Protein AF-A0A954QDL0-F1 (afdb_monomer_lite)

Foldseek 3Di:
DCCQQPPAQDVVLVRDGNVCVVVVVSVVVVVVVVVVVVVVVVVVVVVVVVVVVVD

Radius of gyration: 17.2 Å; chains: 1; bounding box: 41×17×41 Å

pLDDT: mean 93.27, std 8.55, range [55.16, 98.31]

Sequence (55 aa):
MQHYNEVRLHSALGYVTPADKLHGREQEIFRARDRKLEEARARRQAARAAQATVA

Structure (mmCIF, N/CA/C/O backbone):
data_AF-A0A954QDL0-F1
#
_entry.id   AF-A0A954QDL0-F1
#
loop_
_atom_site.group_PDB
_atom_site.id
_atom_site.type_symbol
_atom_site.label_atom_id
_atom_site.label_alt_id
_atom_site.label_comp_id
_atom_site.label_asym_id
_atom_site.label_entity_id
_atom_site.label_seq_id
_atom_site.pdbx_PDB_ins_code
_atom_site.Cartn_x
_atom_site.Cartn_y
_atom_site.Cartn_z
_atom_site.occupancy
_atom_site.B_iso_or_equiv
_atom_site.auth_seq_id
_atom_site.auth_comp_id
_atom_site.auth_asym_id
_atom_site.auth_atom_id
_atom_site.pdbx_PDB_model_num
ATOM 1 N N . MET A 1 1 ? 19.493 6.100 -11.803 1.00 67.44 1 MET A N 1
ATOM 2 C CA . MET A 1 1 ? 18.634 5.085 -12.458 1.00 67.44 1 MET A CA 1
ATOM 3 C C . MET A 1 1 ? 17.875 4.224 -11.452 1.00 67.44 1 MET A C 1
ATOM 5 O O . MET A 1 1 ? 16.657 4.196 -11.543 1.00 67.44 1 MET A O 1
ATOM 9 N N . GLN A 1 2 ? 18.535 3.613 -10.458 1.00 84.62 2 GLN A N 1
ATOM 10 C CA . GLN A 1 2 ? 17.894 2.713 -9.473 1.00 84.62 2 GLN A CA 1
ATOM 11 C C . GLN A 1 2 ? 16.635 3.300 -8.803 1.00 84.62 2 GLN A C 1
ATOM 13 O O . GLN A 1 2 ? 15.596 2.650 -8.774 1.00 84.62 2 GLN A O 1
ATOM 18 N N . HIS A 1 3 ? 16.671 4.572 -8.387 1.00 86.75 3 HIS A N 1
ATOM 19 C CA . HIS A 1 3 ? 15.529 5.229 -7.736 1.00 86.75 3 HIS A CA 1
ATOM 20 C C . HIS A 1 3 ? 14.230 5.210 -8.568 1.00 86.75 3 HIS A C 1
ATOM 22 O O . HIS A 1 3 ? 13.145 5.002 -8.028 1.00 86.75 3 HIS A O 1
ATOM 28 N N . TYR A 1 4 ? 14.325 5.395 -9.888 1.00 88.31 4 TYR A N 1
ATOM 29 C CA . TYR A 1 4 ? 13.144 5.412 -10.756 1.00 88.31 4 TYR A CA 1
ATOM 30 C C . TYR A 1 4 ? 12.524 4.027 -10.932 1.00 88.31 4 TYR A C 1
ATOM 32 O O . TYR A 1 4 ? 11.313 3.942 -11.114 1.00 88.31 4 TYR A O 1
ATOM 40 N N . ASN A 1 5 ? 13.335 2.971 -10.856 1.00 90.56 5 ASN A N 1
ATOM 41 C CA . ASN A 1 5 ? 12.887 1.602 -11.079 1.00 90.56 5 ASN A CA 1
ATOM 42 C C . ASN A 1 5 ? 12.377 0.948 -9.796 1.00 90.56 5 ASN A C 1
ATOM 44 O O . ASN A 1 5 ? 11.363 0.260 -9.829 1.00 90.56 5 ASN A O 1
ATOM 48 N N . GLU A 1 6 ? 13.070 1.164 -8.680 1.00 92.44 6 GLU A N 1
ATOM 49 C CA . GLU A 1 6 ? 12.878 0.375 -7.458 1.00 92.44 6 GLU A CA 1
ATOM 50 C C . GLU A 1 6 ? 12.163 1.139 -6.344 1.00 92.44 6 GLU A C 1
ATOM 52 O O . GLU A 1 6 ? 11.610 0.522 -5.442 1.00 92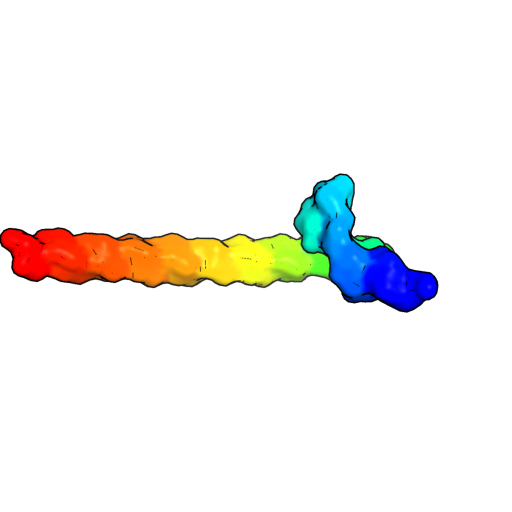.44 6 GLU A O 1
ATOM 57 N N . VAL A 1 7 ? 12.162 2.476 -6.384 1.00 92.44 7 VAL A N 1
ATOM 58 C CA . VAL A 1 7 ? 11.660 3.295 -5.265 1.00 92.44 7 VAL A CA 1
ATOM 59 C C . VAL A 1 7 ? 10.420 4.090 -5.654 1.00 92.44 7 VAL A C 1
ATOM 61 O O . VAL A 1 7 ? 9.455 4.167 -4.894 1.00 92.44 7 VAL A O 1
ATOM 64 N N . ARG A 1 8 ? 10.416 4.699 -6.844 1.00 94.06 8 ARG A N 1
ATOM 65 C CA . ARG A 1 8 ? 9.308 5.551 -7.281 1.00 94.06 8 ARG A CA 1
ATOM 66 C C . ARG A 1 8 ? 8.046 4.727 -7.547 1.00 94.06 8 ARG A C 1
ATOM 68 O O . ARG A 1 8 ? 8.009 3.897 -8.449 1.00 94.06 8 ARG A O 1
ATOM 75 N N . LEU A 1 9 ? 6.968 5.053 -6.838 1.00 94.81 9 LEU A N 1
ATOM 76 C CA . LEU A 1 9 ? 5.632 4.541 -7.140 1.00 94.81 9 LEU A CA 1
ATOM 77 C C . LEU A 1 9 ? 5.030 5.307 -8.323 1.00 94.81 9 LEU A C 1
ATOM 79 O O . LEU A 1 9 ? 5.054 6.540 -8.348 1.00 94.81 9 LEU A O 1
ATOM 83 N N . H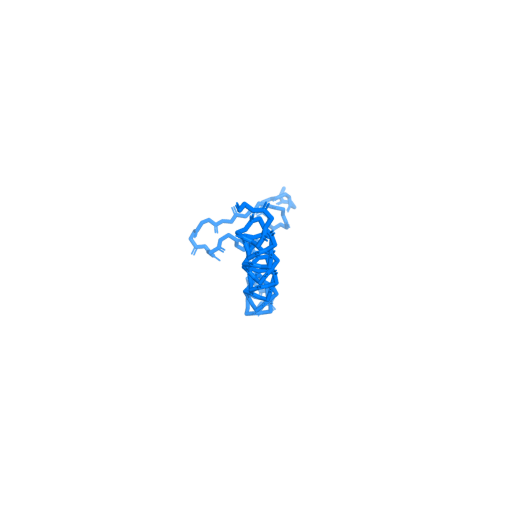IS A 1 10 ? 4.478 4.587 -9.300 1.00 94.19 10 HIS A N 1
ATOM 84 C CA . HIS A 1 10 ? 3.906 5.198 -10.499 1.00 94.19 10 HIS A CA 1
ATOM 85 C C . HIS A 1 10 ? 2.381 5.064 -10.537 1.00 94.19 10 HIS A C 1
ATOM 87 O O . HIS A 1 10 ? 1.852 3.958 -10.448 1.00 94.19 10 HIS A O 1
ATOM 93 N N . SER A 1 11 ? 1.663 6.179 -10.700 1.00 95.38 11 SER A N 1
ATOM 94 C CA . SER A 1 11 ? 0.192 6.199 -10.694 1.00 95.38 11 SER A CA 1
ATOM 95 C C . SER A 1 11 ? -0.414 5.361 -11.821 1.00 95.38 11 SER A C 1
ATOM 97 O O . SER A 1 11 ? -1.350 4.609 -11.565 1.00 95.38 11 SER A O 1
ATOM 99 N N . ALA A 1 12 ? 0.165 5.388 -13.028 1.00 94.94 12 ALA A N 1
ATOM 100 C CA . ALA A 1 12 ? -0.304 4.5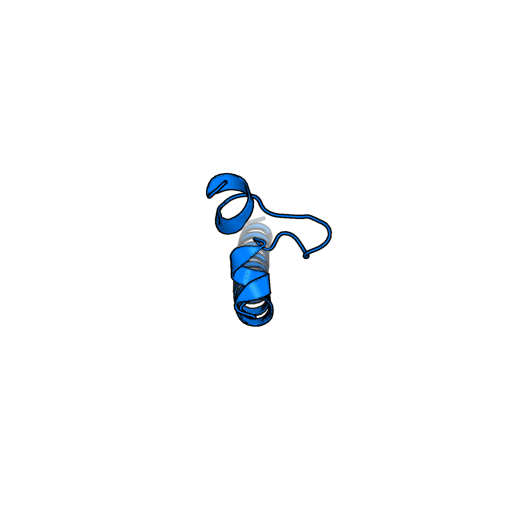57 -14.142 1.00 94.94 12 ALA A CA 1
ATOM 101 C C . ALA A 1 12 ? -0.074 3.046 -13.922 1.00 94.94 12 ALA A C 1
ATOM 103 O O . ALA A 1 12 ? -0.696 2.233 -14.595 1.00 94.94 12 ALA A O 1
ATOM 104 N N . LEU A 1 13 ? 0.778 2.662 -12.959 1.00 94.06 13 LEU A N 1
ATOM 105 C CA . LEU A 1 13 ? 0.974 1.270 -12.527 1.00 94.06 13 LEU A CA 1
ATOM 106 C C . LEU A 1 13 ? 0.181 0.929 -11.252 1.00 94.06 13 LEU A C 1
ATOM 108 O O . LEU A 1 13 ? 0.458 -0.082 -10.614 1.00 94.06 13 LEU A O 1
ATOM 112 N N . GLY A 1 14 ? -0.755 1.779 -10.815 1.00 95.81 14 GLY A N 1
ATOM 113 C CA . GLY A 1 14 ? -1.487 1.562 -9.561 1.00 95.81 14 GLY A CA 1
ATOM 114 C C . GLY A 1 14 ? -0.626 1.788 -8.313 1.00 95.81 14 GLY A C 1
ATOM 115 O O . GLY A 1 14 ? -0.771 1.097 -7.302 1.00 95.81 14 GLY A O 1
ATOM 116 N N . TYR A 1 15 ? 0.305 2.744 -8.380 1.00 96.81 15 TYR A N 1
ATOM 117 C CA . TYR A 1 15 ? 1.314 2.988 -7.347 1.00 96.81 15 TYR A CA 1
ATOM 118 C C . TYR A 1 15 ? 2.159 1.741 -7.059 1.00 96.81 15 TYR A C 1
ATOM 120 O O . TYR A 1 15 ? 2.412 1.415 -5.902 1.00 96.81 15 TYR A O 1
ATOM 128 N N . VAL A 1 16 ? 2.572 1.031 -8.106 1.00 96.69 16 VAL A N 1
ATOM 129 C CA . VAL A 1 16 ? 3.572 -0.047 -8.060 1.00 96.69 16 VAL A CA 1
ATOM 130 C C . VAL A 1 16 ? 4.878 0.486 -8.657 1.00 96.69 16 VAL A C 1
ATOM 132 O O . VAL A 1 16 ? 4.853 1.397 -9.494 1.00 96.69 16 VAL A O 1
ATOM 135 N N . THR A 1 17 ? 6.021 -0.015 -8.186 1.00 97.00 17 THR A N 1
ATOM 136 C CA . THR A 1 17 ? 7.326 0.358 -8.749 1.00 97.00 17 THR A CA 1
ATOM 137 C C . THR A 1 17 ? 7.485 -0.268 -10.142 1.00 97.00 17 THR A C 1
ATOM 139 O O . THR A 1 17 ? 6.952 -1.356 -10.393 1.00 97.00 17 THR A O 1
ATOM 142 N N . PRO A 1 18 ? 8.210 0.368 -11.079 1.00 96.31 18 PRO A N 1
ATOM 143 C CA . PRO A 1 18 ? 8.485 -0.251 -12.373 1.00 96.31 18 PRO A CA 1
ATOM 144 C C . PRO A 1 18 ? 9.162 -1.626 -12.263 1.00 96.31 18 PRO A C 1
ATOM 146 O O . PRO A 1 18 ? 8.822 -2.528 -13.026 1.00 96.31 18 PRO A O 1
ATOM 149 N N . ALA A 1 19 ? 10.063 -1.819 -11.294 1.00 97.00 19 ALA A N 1
ATOM 150 C CA . ALA A 1 19 ? 10.724 -3.098 -11.057 1.00 97.00 19 ALA A CA 1
ATOM 151 C C . ALA A 1 19 ? 9.737 -4.183 -10.604 1.00 97.00 19 ALA A C 1
ATOM 153 O O . ALA A 1 19 ? 9.751 -5.283 -11.148 1.00 97.00 19 ALA A O 1
ATOM 154 N N . ASP A 1 20 ? 8.849 -3.901 -9.649 1.00 97.44 20 ASP A N 1
ATOM 155 C CA . ASP A 1 20 ? 7.870 -4.893 -9.184 1.00 97.44 20 ASP A C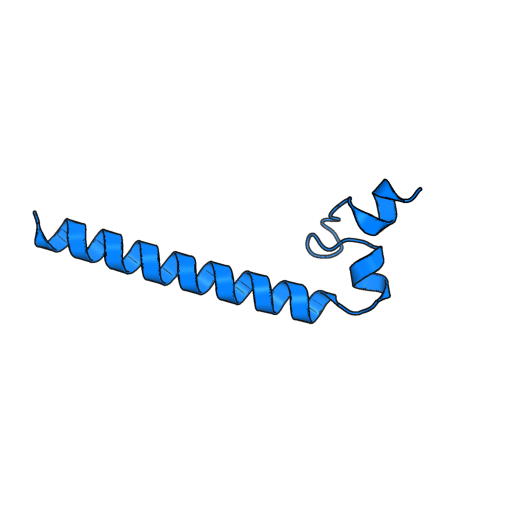A 1
ATOM 156 C C . ASP A 1 20 ? 6.873 -5.274 -10.280 1.00 97.44 20 ASP A C 1
ATOM 158 O O . ASP A 1 20 ? 6.492 -6.441 -10.398 1.00 97.44 20 ASP A O 1
ATOM 162 N N . LYS A 1 21 ? 6.482 -4.307 -11.118 1.00 95.38 21 LYS A N 1
ATOM 163 C CA . LYS A 1 21 ? 5.635 -4.559 -12.287 1.00 95.38 21 LYS A CA 1
ATOM 164 C C . LYS A 1 21 ? 6.350 -5.443 -13.310 1.00 95.38 21 LYS A C 1
ATOM 166 O O . LYS A 1 21 ? 5.744 -6.392 -13.799 1.00 95.38 21 LYS A O 1
ATOM 171 N N . LEU A 1 22 ? 7.628 -5.175 -13.589 1.00 96.38 22 LEU A N 1
ATOM 172 C CA . LEU A 1 22 ? 8.449 -5.990 -14.491 1.00 96.38 22 LEU A CA 1
ATOM 173 C C . LEU A 1 22 ? 8.595 -7.435 -13.987 1.00 96.38 22 LEU A C 1
ATOM 175 O O . LEU A 1 22 ? 8.537 -8.368 -14.779 1.00 96.38 22 LEU A O 1
ATOM 179 N N . HIS A 1 23 ? 8.719 -7.625 -12.672 1.00 97.25 23 HIS A N 1
ATOM 180 C CA . HIS A 1 23 ? 8.769 -8.947 -12.044 1.00 97.25 23 HIS A CA 1
ATOM 181 C C . HIS A 1 23 ? 7.384 -9.588 -11.820 1.00 97.25 23 HIS A C 1
ATOM 183 O O . HIS A 1 23 ? 7.303 -10.643 -11.194 1.00 97.25 23 HIS A O 1
ATOM 189 N N . GLY A 1 24 ? 6.288 -8.966 -12.272 1.00 96.44 24 GLY A N 1
ATOM 190 C CA . GLY A 1 24 ? 4.930 -9.511 -12.142 1.00 96.44 24 GLY A CA 1
ATOM 191 C C . GLY A 1 24 ? 4.374 -9.558 -10.711 1.00 96.44 24 GLY A C 1
ATOM 192 O O . GLY A 1 24 ? 3.391 -10.251 -10.457 1.00 96.44 24 GLY A O 1
ATOM 193 N N . ARG A 1 25 ? 4.960 -8.818 -9.762 1.00 97.19 25 ARG A N 1
ATOM 194 C CA . ARG A 1 25 ? 4.596 -8.852 -8.327 1.00 97.19 25 ARG A CA 1
ATOM 195 C C . ARG A 1 25 ? 3.378 -8.005 -7.965 1.00 97.19 25 ARG A C 1
ATOM 197 O O . ARG A 1 25 ? 2.965 -7.960 -6.809 1.00 97.19 25 ARG A O 1
ATOM 204 N N . GLU A 1 26 ? 2.782 -7.323 -8.939 1.00 96.94 26 GLU A N 1
ATOM 205 C CA . GLU A 1 26 ? 1.686 -6.382 -8.699 1.00 96.94 26 GLU A CA 1
ATOM 206 C C . GLU A 1 26 ? 0.488 -7.017 -7.978 1.00 96.94 26 GLU A C 1
ATOM 208 O O . GLU A 1 26 ? -0.078 -6.408 -7.074 1.00 96.94 26 GLU A O 1
ATOM 213 N N . GLN A 1 27 ? 0.134 -8.261 -8.320 1.00 97.44 27 GLN A N 1
ATOM 214 C CA . GLN A 1 27 ? -1.030 -8.924 -7.734 1.00 97.44 27 GLN A CA 1
ATOM 215 C C . GLN A 1 27 ? -0.815 -9.217 -6.250 1.00 97.44 27 GLN A C 1
ATOM 217 O O . GLN A 1 27 ? -1.732 -9.051 -5.450 1.00 97.44 27 GLN A O 1
ATOM 222 N N . GLU A 1 28 ? 0.392 -9.634 -5.871 1.00 97.88 28 GLU A N 1
ATOM 223 C CA . GLU A 1 28 ? 0.750 -9.866 -4.474 1.00 97.88 28 GLU A CA 1
ATOM 224 C C . GLU A 1 28 ? 0.712 -8.557 -3.679 1.00 97.88 28 GLU A C 1
ATOM 226 O O . GLU A 1 28 ? 0.126 -8.503 -2.595 1.00 97.88 28 GLU A O 1
ATOM 231 N N . ILE A 1 29 ? 1.247 -7.477 -4.258 1.00 97.31 29 ILE A N 1
ATOM 232 C CA . ILE A 1 29 ? 1.219 -6.140 -3.657 1.00 97.31 29 ILE A CA 1
ATOM 233 C C . ILE A 1 29 ? -0.225 -5.677 -3.432 1.00 97.31 29 ILE A C 1
ATOM 235 O O . ILE A 1 29 ? -0.540 -5.175 -2.351 1.00 97.31 29 ILE A O 1
ATOM 239 N N . PHE A 1 30 ? -1.114 -5.857 -4.412 1.00 97.50 30 PHE A N 1
ATOM 240 C CA . PHE A 1 30 ? -2.523 -5.490 -4.267 1.00 97.50 30 PHE A CA 1
ATOM 241 C C . PHE A 1 30 ? -3.227 -6.334 -3.203 1.00 97.50 30 PHE A C 1
ATOM 243 O O . PHE A 1 30 ? -3.827 -5.764 -2.294 1.00 97.50 30 PHE A O 1
ATOM 250 N N . ARG A 1 31 ? -3.043 -7.661 -3.200 1.00 98.06 31 ARG A N 1
ATOM 251 C CA . ARG A 1 31 ? -3.607 -8.542 -2.158 1.00 98.06 31 ARG A CA 1
ATOM 252 C C . ARG A 1 31 ? -3.148 -8.145 -0.754 1.00 98.06 31 ARG A C 1
ATOM 254 O O . ARG A 1 31 ? -3.949 -8.114 0.180 1.00 98.06 31 ARG A O 1
ATOM 261 N N . ALA A 1 32 ? -1.868 -7.812 -0.592 1.00 98.00 32 ALA A N 1
ATOM 262 C CA . ALA A 1 32 ? -1.328 -7.369 0.689 1.00 98.00 32 ALA A CA 1
ATOM 263 C C . ALA A 1 32 ? -1.916 -6.017 1.133 1.00 98.00 32 ALA A C 1
ATOM 265 O O . ALA A 1 32 ? -2.155 -5.810 2.326 1.00 98.00 32 ALA A O 1
ATOM 266 N N . ARG A 1 33 ? -2.156 -5.092 0.194 1.00 97.69 33 ARG A N 1
ATOM 267 C CA . ARG A 1 33 ? -2.806 -3.800 0.472 1.00 97.69 33 ARG A CA 1
ATOM 268 C C . ARG A 1 33 ? -4.261 -3.981 0.887 1.00 97.69 33 ARG A C 1
ATOM 270 O O . ARG A 1 33 ? -4.654 -3.411 1.903 1.00 97.69 33 ARG A O 1
ATOM 277 N N . ASP A 1 34 ? -5.015 -4.800 0.164 1.00 97.88 34 ASP A N 1
ATOM 278 C CA . ASP A 1 34 ? -6.424 -5.064 0.463 1.00 97.88 34 ASP A CA 1
ATOM 279 C C . ASP A 1 34 ? -6.581 -5.676 1.853 1.00 97.88 34 ASP A C 1
ATOM 281 O O . ASP A 1 34 ? -7.358 -5.178 2.667 1.00 97.88 34 ASP A O 1
ATOM 285 N N . ARG A 1 35 ? -5.746 -6.667 2.191 1.00 98.19 35 ARG A N 1
ATOM 286 C CA . ARG A 1 35 ? -5.716 -7.252 3.536 1.00 98.19 35 ARG A CA 1
ATOM 287 C C . ARG A 1 35 ? -5.500 -6.195 4.624 1.00 98.19 35 ARG A C 1
ATOM 289 O O . ARG A 1 35 ? -6.245 -6.157 5.600 1.00 98.19 35 ARG A O 1
ATOM 296 N N . LYS A 1 36 ? -4.508 -5.311 4.458 1.00 97.88 36 LYS A N 1
ATOM 297 C CA . LYS A 1 36 ? -4.228 -4.236 5.429 1.00 97.88 36 LYS A CA 1
ATOM 298 C C . LYS A 1 36 ? -5.401 -3.262 5.561 1.00 97.88 36 LYS A C 1
ATOM 300 O O . LYS A 1 36 ? -5.671 -2.771 6.659 1.00 97.88 36 LYS A O 1
ATOM 305 N N . LEU A 1 37 ? -6.093 -2.966 4.460 1.00 98.19 37 LEU A N 1
ATOM 306 C CA . LEU A 1 37 ? -7.268 -2.097 4.470 1.00 98.19 37 LEU A CA 1
ATOM 307 C C . LEU A 1 37 ? -8.443 -2.743 5.204 1.00 98.19 37 LEU A C 1
ATOM 309 O O . LEU A 1 37 ? -9.083 -2.056 6.001 1.00 98.19 37 LEU A O 1
ATOM 313 N N . GLU A 1 38 ? -8.696 -4.035 4.995 1.00 98.31 38 GLU A N 1
ATOM 314 C CA . GLU A 1 38 ? -9.726 -4.782 5.727 1.00 98.31 38 GLU A CA 1
ATOM 315 C C . GLU A 1 38 ? -9.437 -4.836 7.229 1.00 98.31 38 GLU A C 1
ATOM 317 O O . GLU A 1 38 ? -10.294 -4.487 8.042 1.00 98.31 38 GLU A O 1
ATOM 322 N N . GLU A 1 39 ? -8.199 -5.145 7.620 1.00 98.19 39 GLU A N 1
ATOM 323 C CA . GLU A 1 39 ? -7.780 -5.123 9.027 1.00 98.19 39 GLU A CA 1
ATOM 324 C C . GLU A 1 39 ? -7.996 -3.732 9.660 1.00 98.19 39 GLU A C 1
ATOM 326 O O . GLU A 1 39 ? -8.505 -3.605 10.779 1.00 98.19 39 GLU A O 1
ATOM 331 N N . ALA A 1 40 ? -7.672 -2.658 8.931 1.00 98.25 40 ALA A N 1
ATOM 332 C CA . ALA A 1 40 ? -7.903 -1.289 9.385 1.00 98.25 40 ALA A CA 1
ATOM 333 C C . ALA A 1 40 ? -9.396 -0.908 9.430 1.00 98.25 40 ALA A C 1
ATOM 335 O O . ALA A 1 40 ? -9.797 -0.089 10.264 1.00 98.25 40 ALA A O 1
ATOM 336 N N . ARG A 1 41 ? -10.234 -1.453 8.538 1.00 98.19 41 ARG A N 1
ATOM 337 C CA . ARG A 1 41 ? -11.698 -1.280 8.563 1.00 98.19 41 ARG A CA 1
ATOM 338 C C . ARG A 1 41 ? -12.290 -1.951 9.800 1.00 98.19 41 ARG A C 1
ATOM 340 O O . ARG A 1 41 ? -12.974 -1.269 10.562 1.00 98.19 41 ARG A O 1
ATOM 347 N N . ALA A 1 42 ? -11.941 -3.211 10.055 1.00 97.94 42 ALA A N 1
ATOM 348 C CA . ALA A 1 42 ? -12.391 -3.960 11.227 1.00 97.94 42 ALA A CA 1
ATOM 349 C C . ALA A 1 42 ? -11.996 -3.262 12.538 1.00 97.94 42 ALA A C 1
ATOM 351 O O . ALA A 1 42 ? -12.835 -3.050 13.414 1.00 97.94 42 ALA A O 1
ATOM 352 N N . ARG A 1 43 ? -10.743 -2.793 12.645 1.00 97.56 43 ARG A N 1
ATOM 353 C CA . ARG A 1 43 ? -10.275 -2.047 13.826 1.00 97.56 43 ARG A CA 1
ATOM 354 C C . ARG A 1 43 ? -11.079 -0.769 14.064 1.00 97.56 43 ARG A C 1
ATOM 356 O O . ARG A 1 43 ? -11.449 -0.476 15.197 1.00 97.56 43 ARG A O 1
ATOM 363 N N . ARG A 1 44 ? -11.369 -0.009 13.002 1.00 97.50 44 ARG A N 1
ATOM 364 C CA . ARG A 1 44 ? -12.189 1.209 13.103 1.00 97.50 44 ARG A CA 1
ATOM 365 C C . ARG A 1 44 ? -13.631 0.899 13.487 1.00 97.50 44 ARG A C 1
ATOM 367 O O . ARG A 1 44 ? -14.212 1.661 14.251 1.00 97.50 44 ARG A O 1
ATOM 374 N N . GLN A 1 45 ? -14.205 -0.192 12.986 1.00 96.88 45 GLN A N 1
ATOM 375 C CA . GLN A 1 45 ? -15.548 -0.624 13.371 1.00 96.88 45 GLN A CA 1
ATOM 376 C C . GLN A 1 45 ? -15.611 -0.984 14.860 1.00 96.88 45 GLN A C 1
ATOM 378 O O . GLN A 1 45 ? -16.488 -0.484 15.557 1.00 96.88 45 GLN A O 1
ATOM 383 N N . ALA A 1 46 ? -14.650 -1.767 15.358 1.00 96.25 46 ALA A N 1
ATOM 384 C CA . ALA A 1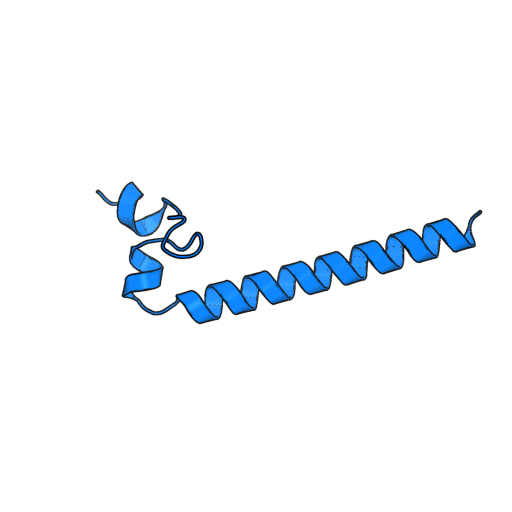 46 ? -14.567 -2.129 16.773 1.00 96.25 46 ALA A CA 1
ATOM 385 C C . ALA A 1 46 ? -14.406 -0.897 17.678 1.00 96.25 46 ALA A C 1
ATOM 387 O O . ALA A 1 46 ? -15.113 -0.768 18.673 1.00 96.25 46 ALA A O 1
ATOM 388 N N . ALA A 1 47 ? -13.536 0.048 17.301 1.00 95.94 47 ALA A N 1
ATOM 389 C CA . ALA 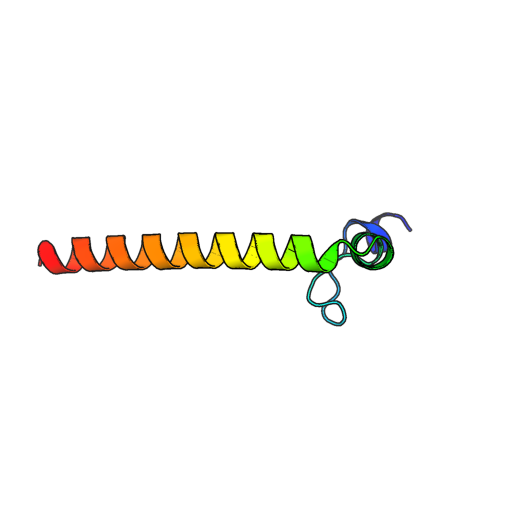A 1 47 ? -13.353 1.292 18.047 1.00 95.94 47 ALA A CA 1
ATOM 390 C C . ALA A 1 47 ? -14.639 2.133 18.106 1.00 95.94 47 ALA A C 1
ATOM 392 O O . ALA A 1 47 ? -14.990 2.646 19.164 1.00 95.94 47 ALA A O 1
ATOM 393 N N . ARG A 1 48 ? -15.372 2.239 16.989 1.00 95.75 48 ARG A N 1
ATOM 394 C CA . ARG A 1 48 ? -16.664 2.941 16.943 1.00 95.75 48 ARG A CA 1
ATOM 395 C C . ARG A 1 48 ? -17.727 2.248 17.794 1.00 95.75 48 ARG A C 1
ATOM 397 O O . ARG A 1 48 ? -18.464 2.930 18.492 1.00 95.75 48 ARG A O 1
ATOM 404 N N . ALA A 1 49 ? -17.795 0.918 17.749 1.00 94.56 49 ALA A N 1
ATOM 405 C CA . ALA A 1 49 ? -18.728 0.150 18.570 1.00 94.56 49 ALA A CA 1
ATOM 406 C C . ALA A 1 49 ? -18.441 0.345 20.067 1.00 94.56 49 ALA A C 1
ATOM 408 O O . ALA A 1 49 ? -19.359 0.638 20.821 1.00 94.56 49 ALA A O 1
ATOM 409 N N . ALA A 1 50 ? -17.168 0.281 20.472 1.00 92.44 50 ALA A N 1
ATOM 410 C CA . ALA A 1 50 ? -16.757 0.533 21.852 1.00 92.44 50 ALA A CA 1
ATOM 411 C C . ALA A 1 50 ? -17.100 1.960 22.317 1.00 92.44 50 ALA A C 1
ATOM 413 O O . ALA A 1 50 ? -17.541 2.153 23.444 1.00 92.44 50 ALA A O 1
ATOM 414 N N . GLN A 1 51 ? -16.943 2.963 21.446 1.00 89.19 51 GLN A N 1
ATOM 415 C CA . GLN A 1 51 ? -17.355 4.339 21.745 1.00 89.19 51 GLN A CA 1
ATOM 416 C C . GLN A 1 51 ? -18.874 4.465 21.908 1.00 89.19 51 GLN A C 1
ATOM 418 O O . GLN A 1 51 ? -19.327 5.143 22.822 1.00 89.19 51 GLN A O 1
ATOM 423 N N . ALA A 1 52 ? -19.656 3.790 21.061 1.00 83.56 52 ALA A N 1
ATOM 424 C CA . ALA A 1 52 ? -21.115 3.817 21.124 1.00 83.56 52 ALA A CA 1
ATOM 425 C C . ALA A 1 52 ? -21.688 3.102 22.359 1.00 83.56 52 ALA A C 1
ATOM 427 O O . ALA A 1 52 ? -22.773 3.451 22.795 1.00 83.56 52 ALA A O 1
ATOM 428 N N . THR A 1 53 ? -20.984 2.115 22.924 1.00 74.44 53 THR A N 1
ATOM 429 C CA . THR A 1 53 ? -21.417 1.417 24.151 1.00 74.44 53 THR A CA 1
ATOM 430 C C . THR A 1 53 ? -21.112 2.173 25.444 1.00 74.44 53 THR A C 1
ATOM 432 O O . THR A 1 53 ? -21.623 1.797 26.493 1.00 74.44 53 THR A O 1
ATOM 435 N N . VAL A 1 54 ? -20.227 3.172 25.397 1.00 66.88 54 VAL A N 1
ATOM 436 C CA . VAL A 1 54 ? -19.785 3.944 26.575 1.00 66.88 54 VAL A CA 1
ATOM 437 C C . VAL A 1 54 ? -20.550 5.272 26.706 1.00 66.88 54 VAL A C 1
ATOM 439 O O . VAL A 1 54 ? -20.503 5.893 27.766 1.00 66.88 54 VAL A O 1
ATOM 442 N N . ALA A 1 55 ? -21.251 5.692 25.649 1.00 55.16 55 ALA A N 1
ATOM 443 C CA . ALA A 1 55 ? -22.164 6.836 25.636 1.00 55.16 55 ALA A CA 1
ATOM 444 C C . ALA A 1 55 ? -23.588 6.403 26.010 1.00 55.16 55 ALA A C 1
ATOM 446 O O . ALA A 1 55 ? -24.269 7.203 26.689 1.00 55.16 55 ALA A O 1
#

Secondary structure (DSSP, 8-state):
-HIIIII--BGGGTSB-HHHHHTTTHHHHHHHHHHHHHHHHHHHHHHHHHHHHH-